Protein AF-A0A0D7CT91-F1 (afdb_monomer)

Mean predicted aligned error: 6.32 Å

Sequence (88 aa):
MGSIGVSLLSGPDGPAAALELLPDARPFLVEEYVEGDAYSVDGVFWDGVARVLAIAEKEKAAPPHFVEVGHVLPAELPDLARGRSPVR

Structure (mmCIF, N/CA/C/O backbone):
data_AF-A0A0D7CT91-F1
#
_entry.id   AF-A0A0D7CT91-F1
#
loop_
_atom_site.group_PDB
_atom_site.id
_atom_site.type_symbol
_atom_site.label_atom_id
_atom_site.label_alt_id
_atom_site.label_comp_id
_atom_site.label_asym_id
_atom_site.label_entity_id
_atom_site.label_seq_id
_atom_site.pdbx_PDB_ins_code
_atom_site.Cartn_x
_atom_site.Cartn_y
_atom_site.Cartn_z
_atom_site.occupancy
_atom_site.B_iso_or_equiv
_atom_site.auth_seq_id
_atom_site.auth_comp_id
_atom_site.auth_asym_id
_atom_site.auth_atom_id
_atom_site.pdbx_PDB_model_num
ATOM 1 N N . MET A 1 1 ? 1.021 -12.536 -2.388 1.00 53.34 1 MET A N 1
ATOM 2 C CA . MET A 1 1 ? 0.735 -11.336 -1.569 1.00 53.34 1 MET A CA 1
ATOM 3 C C . MET A 1 1 ? 2.046 -10.868 -0.962 1.00 53.34 1 MET A C 1
ATOM 5 O O . MET A 1 1 ? 2.772 -11.731 -0.494 1.00 53.34 1 MET A O 1
ATOM 9 N N . GLY A 1 2 ? 2.365 -9.569 -1.031 1.00 75.62 2 GLY A N 1
ATOM 10 C CA . GLY A 1 2 ? 3.660 -9.014 -0.591 1.00 75.62 2 GLY A CA 1
ATOM 11 C C . GLY A 1 2 ? 4.426 -8.276 -1.697 1.00 75.62 2 GLY A C 1
ATOM 12 O O . GLY A 1 2 ? 5.490 -8.728 -2.094 1.00 75.62 2 GLY A O 1
ATOM 13 N N . SER A 1 3 ? 3.854 -7.193 -2.237 1.00 89.69 3 SER A N 1
ATOM 14 C CA . SER A 1 3 ? 4.451 -6.311 -3.269 1.00 89.69 3 SER A CA 1
ATOM 15 C C . SER A 1 3 ? 5.014 -6.988 -4.539 1.00 89.69 3 SER A C 1
ATOM 17 O O . SER A 1 3 ? 5.753 -6.372 -5.300 1.00 89.69 3 SER A O 1
ATOM 19 N N . ILE A 1 4 ? 4.660 -8.248 -4.811 1.00 91.56 4 ILE A N 1
ATOM 20 C CA . ILE A 1 4 ? 5.099 -8.980 -6.012 1.00 91.56 4 ILE A CA 1
ATOM 21 C C . ILE A 1 4 ? 4.594 -8.262 -7.269 1.00 91.56 4 ILE A C 1
ATOM 23 O O . ILE A 1 4 ? 3.395 -8.016 -7.387 1.00 91.56 4 ILE A O 1
ATOM 27 N N . GLY A 1 5 ? 5.502 -7.971 -8.204 1.00 92.38 5 GLY A N 1
ATOM 28 C CA . GLY A 1 5 ? 5.194 -7.246 -9.441 1.00 92.38 5 GLY A CA 1
ATOM 29 C C . GLY A 1 5 ? 4.954 -5.745 -9.249 1.00 92.38 5 GLY A C 1
ATOM 30 O O . GLY A 1 5 ? 4.538 -5.083 -10.193 1.00 92.38 5 GLY A O 1
ATOM 31 N N . VAL A 1 6 ? 5.199 -5.199 -8.050 1.00 93.94 6 VAL A N 1
ATOM 32 C CA . VAL A 1 6 ? 5.103 -3.759 -7.777 1.00 93.94 6 VAL A CA 1
ATOM 33 C C . VAL A 1 6 ? 6.479 -3.114 -7.951 1.00 93.94 6 VAL A C 1
ATOM 35 O O . VAL A 1 6 ? 7.476 -3.550 -7.365 1.00 93.94 6 VAL A O 1
ATOM 38 N N . SER A 1 7 ? 6.534 -2.056 -8.758 1.00 94.62 7 SER A N 1
ATOM 39 C CA . SER A 1 7 ? 7.756 -1.292 -9.008 1.00 94.62 7 SER A CA 1
ATOM 40 C C . SER A 1 7 ? 7.458 0.184 -9.256 1.00 94.62 7 SER A C 1
ATOM 42 O O . SER A 1 7 ? 6.569 0.503 -10.044 1.00 94.62 7 SER A O 1
ATOM 44 N N . LEU A 1 8 ? 8.242 1.079 -8.653 1.00 95.31 8 LEU A N 1
ATOM 45 C CA . LEU A 1 8 ? 8.248 2.500 -9.011 1.00 95.31 8 LEU A CA 1
ATOM 46 C C . LEU A 1 8 ? 8.928 2.727 -10.367 1.00 95.31 8 LEU A C 1
ATOM 48 O O . LEU A 1 8 ? 10.062 2.294 -10.570 1.00 95.31 8 LEU A O 1
ATOM 52 N N . LEU A 1 9 ? 8.274 3.477 -11.256 1.00 94.94 9 LEU A N 1
ATOM 53 C CA . LEU A 1 9 ? 8.866 3.971 -12.499 1.00 94.94 9 LEU A CA 1
ATOM 54 C C . LEU A 1 9 ? 9.319 5.424 -12.310 1.00 94.94 9 LEU A C 1
ATOM 56 O O . LEU A 1 9 ? 8.491 6.311 -12.139 1.00 94.94 9 LEU A O 1
ATOM 60 N N . SER A 1 10 ? 10.627 5.683 -12.361 1.00 90.75 10 SER A N 1
ATOM 61 C CA . SER A 1 10 ? 11.182 7.041 -12.185 1.00 90.75 10 SER A CA 1
ATOM 62 C C . SER A 1 10 ? 11.352 7.824 -13.495 1.00 90.75 10 SER A C 1
ATOM 64 O O . SER A 1 10 ? 11.804 8.965 -13.473 1.00 90.75 10 SER A O 1
ATOM 66 N N . GLY A 1 11 ? 11.029 7.222 -14.643 1.00 90.94 11 GLY A N 1
ATOM 67 C CA . GLY A 1 11 ? 11.230 7.830 -15.955 1.00 90.94 11 GLY A CA 1
ATOM 68 C C . GLY A 1 11 ? 10.753 6.947 -17.112 1.00 90.94 11 GLY A C 1
ATOM 69 O O . GLY A 1 11 ? 10.328 5.809 -16.887 1.00 90.94 11 GLY A O 1
ATOM 70 N N . PRO A 1 12 ? 10.834 7.455 -18.355 1.00 90.38 12 PRO A N 1
ATOM 71 C CA . PRO A 1 12 ? 10.308 6.782 -19.545 1.00 90.38 12 PRO A CA 1
ATOM 72 C C . PRO A 1 12 ? 10.999 5.450 -19.869 1.00 90.38 12 PRO A C 1
ATOM 74 O O . PRO A 1 12 ? 10.401 4.621 -20.547 1.00 90.38 12 PRO A O 1
ATOM 77 N N . ASP A 1 13 ? 12.210 5.219 -19.358 1.00 88.38 13 ASP A N 1
ATOM 78 C CA . ASP A 1 13 ? 12.980 3.990 -19.603 1.00 88.38 13 ASP A CA 1
ATOM 79 C C . ASP A 1 13 ? 12.630 2.844 -18.629 1.00 88.38 13 ASP A C 1
ATOM 81 O O . ASP A 1 13 ? 13.042 1.702 -18.824 1.00 88.38 13 ASP A O 1
ATOM 85 N N . GLY A 1 14 ? 11.849 3.122 -17.579 1.00 89.19 14 GLY A N 1
ATOM 86 C CA . GLY A 1 14 ? 11.463 2.142 -16.557 1.00 89.19 14 GLY A CA 1
ATOM 87 C C . GLY A 1 14 ? 10.516 1.001 -16.987 1.00 89.19 14 GLY A C 1
ATOM 88 O O . GLY A 1 14 ? 10.642 -0.091 -16.426 1.00 89.19 14 GLY A O 1
ATOM 89 N N . PRO A 1 15 ? 9.576 1.178 -17.943 1.00 92.00 15 PRO A N 1
ATOM 90 C CA . PRO A 1 15 ? 8.549 0.172 -18.223 1.00 92.00 15 PRO A CA 1
ATOM 91 C C . PRO A 1 15 ? 9.081 -1.205 -18.630 1.00 92.00 15 PRO A C 1
ATOM 93 O O . PRO A 1 15 ? 8.527 -2.210 -18.195 1.00 92.00 15 PRO A O 1
ATOM 96 N N . ALA A 1 16 ? 10.148 -1.278 -19.434 1.00 91.62 16 ALA A N 1
ATOM 97 C CA . ALA A 1 16 ? 10.670 -2.560 -19.915 1.00 91.62 16 ALA A CA 1
ATOM 98 C C . ALA A 1 16 ? 11.122 -3.463 -18.754 1.00 91.62 16 ALA A C 1
ATOM 100 O O . ALA A 1 16 ? 10.700 -4.613 -18.674 1.00 91.62 16 ALA A O 1
ATOM 101 N N . ALA A 1 17 ? 11.894 -2.913 -17.811 1.00 90.62 17 ALA A N 1
ATOM 102 C CA . ALA A 1 17 ? 12.360 -3.646 -16.635 1.00 90.62 17 ALA A CA 1
ATOM 103 C C . ALA A 1 17 ? 11.209 -4.025 -15.686 1.00 90.62 17 ALA A C 1
ATOM 105 O O . ALA A 1 17 ? 11.206 -5.112 -15.118 1.00 90.62 17 ALA A O 1
ATOM 106 N N . ALA A 1 18 ? 10.206 -3.156 -15.525 1.00 92.38 18 ALA A N 1
ATOM 107 C CA . ALA A 1 18 ? 9.046 -3.452 -14.686 1.00 92.38 18 ALA A CA 1
ATOM 108 C C . ALA A 1 18 ? 8.195 -4.608 -15.233 1.00 92.38 18 ALA A C 1
ATOM 110 O O . ALA A 1 18 ? 7.718 -5.440 -14.462 1.00 92.38 18 ALA A O 1
ATOM 111 N N . LEU A 1 19 ? 8.041 -4.697 -16.559 1.00 92.12 19 LEU A N 1
ATOM 112 C CA . LEU A 1 19 ? 7.301 -5.783 -17.205 1.00 92.12 19 LEU A CA 1
ATOM 113 C C . LEU A 1 19 ? 7.968 -7.151 -17.002 1.00 92.12 19 LEU A C 1
ATOM 115 O O . LEU A 1 19 ? 7.261 -8.145 -16.857 1.00 92.12 19 LEU A O 1
ATOM 119 N N . GLU A 1 20 ? 9.301 -7.212 -16.935 1.00 92.06 20 GLU A N 1
ATOM 120 C CA . GLU A 1 20 ? 10.043 -8.455 -16.657 1.00 92.06 20 GLU A CA 1
ATOM 121 C C . GLU A 1 20 ? 9.821 -8.986 -15.232 1.00 92.06 20 GLU A C 1
ATOM 123 O O . GLU A 1 20 ? 9.997 -10.178 -14.980 1.00 92.06 20 GLU A O 1
ATOM 128 N N . LEU A 1 21 ? 9.417 -8.119 -14.299 1.00 90.56 21 LEU A N 1
ATOM 129 C CA . LEU A 1 21 ? 9.151 -8.474 -12.902 1.00 90.56 21 LEU A CA 1
ATOM 130 C C . LEU A 1 21 ? 7.704 -8.907 -12.648 1.00 90.56 21 LEU A C 1
ATOM 132 O O . LEU A 1 21 ? 7.373 -9.311 -11.526 1.00 90.56 21 LEU A O 1
ATOM 136 N N . LEU A 1 22 ? 6.827 -8.814 -13.652 1.00 91.88 22 LEU A N 1
ATOM 137 C CA . LEU A 1 22 ? 5.454 -9.273 -13.509 1.00 91.88 22 LEU A CA 1
ATOM 138 C C . LEU A 1 22 ? 5.430 -10.802 -13.356 1.00 91.88 22 LEU A C 1
ATOM 140 O O . LEU A 1 22 ? 6.077 -11.517 -14.121 1.00 91.88 22 LEU A O 1
ATOM 144 N N . PRO A 1 23 ? 4.669 -11.337 -12.385 1.00 90.25 23 PRO A N 1
ATOM 145 C CA . PRO A 1 23 ? 4.643 -12.776 -12.132 1.00 90.25 23 PRO A CA 1
ATOM 146 C C . PRO A 1 23 ? 3.952 -13.567 -13.253 1.00 90.25 23 PRO A C 1
ATOM 148 O O . PRO A 1 23 ? 4.163 -14.771 -13.377 1.00 90.25 23 PRO A O 1
ATOM 151 N N . ASP A 1 24 ? 3.096 -12.910 -14.037 1.00 90.12 24 ASP A N 1
ATOM 152 C CA . ASP A 1 24 ? 2.358 -13.482 -15.158 1.00 90.12 24 ASP A CA 1
ATOM 153 C C . ASP A 1 24 ? 1.816 -12.372 -16.079 1.00 90.12 24 ASP A C 1
ATOM 155 O O . ASP A 1 24 ? 1.963 -11.182 -15.810 1.00 90.12 24 ASP A O 1
ATOM 159 N N . ALA A 1 25 ? 1.171 -12.771 -17.177 1.00 85.44 25 ALA A N 1
ATOM 160 C CA . ALA A 1 25 ? 0.605 -11.864 -18.176 1.00 85.44 25 ALA A CA 1
ATOM 161 C C . ALA A 1 25 ? -0.814 -11.354 -17.834 1.00 85.44 25 ALA A C 1
ATOM 163 O O . ALA A 1 25 ? -1.574 -10.997 -18.739 1.00 85.44 25 ALA A O 1
ATOM 164 N N . ARG A 1 26 ? -1.229 -11.364 -16.557 1.00 86.94 26 ARG A N 1
ATOM 165 C CA . ARG A 1 26 ? -2.533 -10.807 -16.159 1.00 86.94 26 ARG A CA 1
ATOM 166 C C . ARG A 1 26 ? -2.555 -9.279 -16.315 1.00 86.94 26 ARG A C 1
ATOM 168 O O . ARG A 1 26 ? -1.502 -8.642 -16.334 1.00 86.94 26 ARG A O 1
ATOM 175 N N . PRO A 1 27 ? -3.754 -8.670 -16.399 1.00 93.25 27 PRO A N 1
ATOM 176 C CA . PRO A 1 27 ? -3.888 -7.220 -16.355 1.00 93.25 27 PRO A CA 1
ATOM 177 C C . PRO A 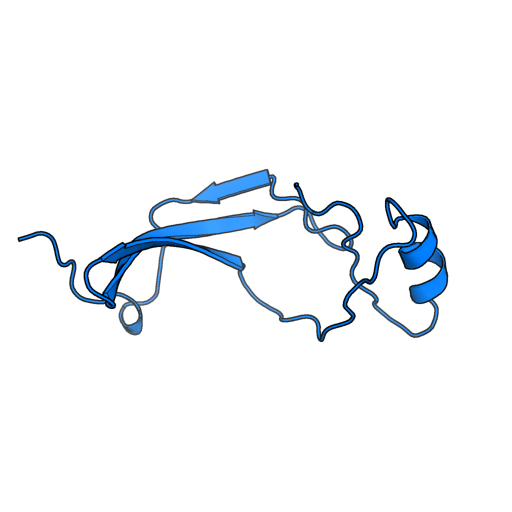1 27 ? -3.186 -6.626 -15.130 1.00 93.25 27 PRO A C 1
ATOM 179 O O . PRO A 1 27 ? -3.325 -7.141 -14.020 1.00 93.25 27 PRO A O 1
ATOM 182 N N . PHE A 1 28 ? -2.477 -5.524 -15.347 1.00 92.75 28 PHE A N 1
ATOM 183 C CA . PHE A 1 28 ? -1.807 -4.743 -14.313 1.00 92.75 28 PHE A CA 1
ATOM 184 C C . PHE A 1 28 ? -2.299 -3.292 -14.346 1.00 92.75 28 PHE A C 1
ATOM 186 O O . PHE A 1 28 ? -2.915 -2.853 -15.320 1.00 92.75 28 PHE A O 1
ATOM 193 N N . LEU A 1 29 ? -2.043 -2.559 -13.263 1.00 93.81 29 LEU A N 1
ATOM 194 C CA . LEU A 1 29 ? -2.396 -1.150 -13.117 1.00 93.81 29 LEU A CA 1
ATOM 195 C C . LEU A 1 29 ? -1.136 -0.286 -13.218 1.00 93.81 29 LEU A C 1
ATOM 197 O O . LEU A 1 29 ? -0.086 -0.657 -12.701 1.00 93.81 29 LEU A O 1
ATOM 201 N N . VAL A 1 30 ? -1.270 0.875 -13.858 1.00 94.50 30 VAL A N 1
ATOM 202 C CA . VAL A 1 30 ? -0.304 1.972 -13.771 1.00 94.50 30 VAL A CA 1
ATOM 203 C C . VAL A 1 30 ? -1.013 3.136 -13.097 1.00 94.50 30 VAL A C 1
ATOM 205 O O . VAL A 1 30 ? -2.093 3.535 -13.534 1.00 94.50 30 VAL A O 1
ATOM 208 N N . GLU A 1 31 ? -0.414 3.662 -12.039 1.00 95.81 31 GLU A N 1
ATOM 209 C CA . GLU A 1 31 ? -0.953 4.768 -11.252 1.00 95.81 31 GLU A CA 1
ATOM 210 C C . GLU A 1 31 ? 0.144 5.772 -10.889 1.00 95.81 31 GLU A C 1
ATOM 212 O O . GLU A 1 31 ? 1.338 5.495 -11.033 1.00 95.81 31 GLU A O 1
ATOM 217 N N . GLU A 1 32 ? -0.274 6.959 -10.456 1.00 95.62 32 GLU A N 1
ATOM 218 C CA . GLU A 1 32 ? 0.632 7.983 -9.944 1.00 95.62 32 GLU A CA 1
ATOM 219 C C . GLU A 1 32 ? 1.254 7.529 -8.618 1.00 95.62 32 GLU A C 1
ATOM 221 O O . GLU A 1 32 ? 0.572 6.992 -7.744 1.00 95.62 32 GLU A O 1
ATOM 226 N N . TYR A 1 33 ? 2.557 7.764 -8.456 1.00 94.69 33 TYR A N 1
ATOM 227 C CA . TYR A 1 33 ? 3.223 7.518 -7.184 1.00 94.69 33 TYR A CA 1
ATOM 228 C C . TYR A 1 33 ? 2.811 8.573 -6.157 1.00 94.69 33 TYR A C 1
ATOM 230 O O . TYR A 1 33 ? 3.076 9.759 -6.338 1.00 94.69 33 TYR A O 1
ATOM 238 N N . VAL A 1 34 ? 2.198 8.126 -5.061 1.00 94.38 34 VAL A N 1
ATOM 239 C CA . VAL A 1 34 ? 1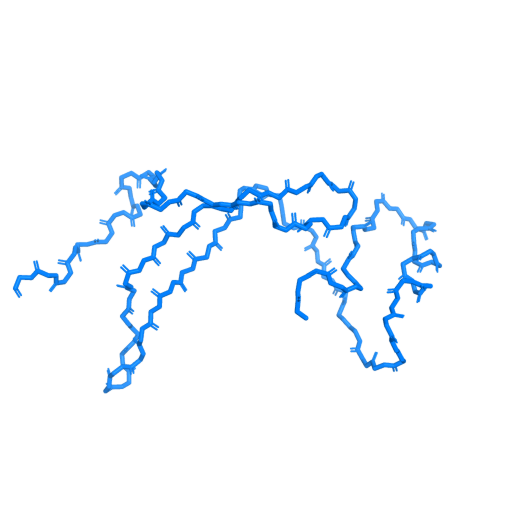.835 8.989 -3.934 1.00 94.38 34 VAL A CA 1
ATOM 240 C C . VAL A 1 34 ? 2.993 9.047 -2.942 1.00 94.38 34 VAL A C 1
ATOM 242 O O . VAL A 1 34 ? 3.415 8.024 -2.399 1.00 94.38 34 VAL A O 1
ATOM 245 N N . GLU A 1 35 ? 3.496 10.254 -2.699 1.00 93.25 35 GLU A N 1
ATOM 246 C CA . GLU A 1 35 ? 4.538 10.514 -1.707 1.00 93.25 35 GLU A CA 1
ATOM 247 C C . GLU A 1 35 ? 3.979 10.540 -0.277 1.00 93.25 35 GLU A C 1
ATOM 249 O O . GLU A 1 35 ? 2.833 10.927 -0.043 1.00 93.25 35 GLU A O 1
ATOM 254 N N . GLY A 1 36 ? 4.826 10.172 0.688 1.00 92.81 36 GLY A N 1
ATOM 255 C CA . GLY A 1 36 ? 4.517 10.204 2.117 1.00 92.81 36 GLY A CA 1
ATOM 256 C C . GLY A 1 36 ? 4.456 8.827 2.774 1.00 92.81 36 GLY A C 1
ATOM 257 O O . GLY A 1 36 ? 4.787 7.795 2.174 1.00 92.81 36 GLY A O 1
ATOM 258 N N . ASP A 1 37 ? 4.049 8.838 4.039 1.00 92.50 37 ASP A N 1
ATOM 259 C CA . ASP A 1 37 ? 3.995 7.650 4.883 1.00 92.50 37 ASP A CA 1
ATOM 260 C C . ASP A 1 37 ? 2.819 6.749 4.492 1.00 92.50 37 ASP A C 1
ATOM 262 O O . ASP A 1 37 ? 1.736 7.203 4.113 1.00 92.50 37 ASP A O 1
ATOM 26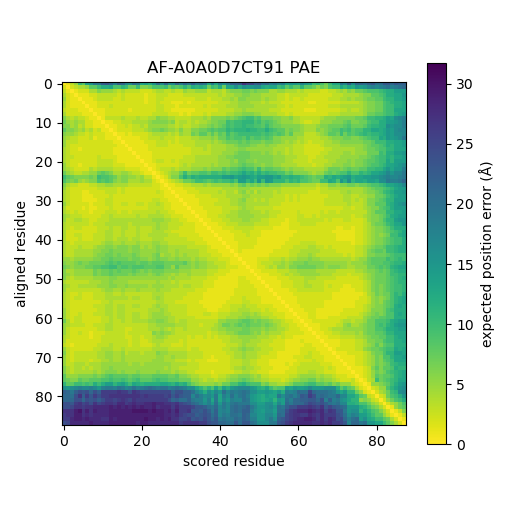6 N N . ALA A 1 38 ? 3.035 5.436 4.568 1.00 93.69 38 ALA A N 1
ATOM 267 C CA . ALA A 1 38 ? 2.009 4.456 4.244 1.00 93.69 38 ALA A CA 1
ATOM 268 C C . ALA A 1 38 ? 1.333 3.950 5.517 1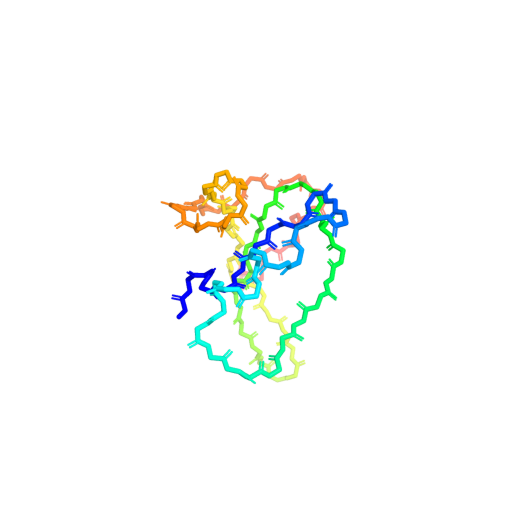.00 93.69 38 ALA A C 1
ATOM 270 O O . ALA A 1 38 ? 2.003 3.577 6.473 1.00 93.69 38 ALA A O 1
ATOM 271 N N . TYR A 1 39 ? 0.007 3.844 5.488 1.00 95.31 39 TYR A N 1
ATOM 272 C CA . TYR A 1 39 ? -0.785 3.329 6.602 1.00 95.31 39 TYR A CA 1
ATOM 273 C C . TYR A 1 39 ? -1.694 2.181 6.145 1.00 95.31 39 TYR A C 1
ATOM 275 O O . TYR A 1 39 ? -2.116 2.126 4.988 1.00 95.31 39 TYR A O 1
ATOM 283 N N . SER A 1 40 ? -2.025 1.268 7.056 1.00 95.12 40 SER A N 1
ATOM 284 C CA . SER A 1 40 ? -3.152 0.334 6.915 1.00 95.12 40 SER A CA 1
ATOM 285 C C . SER A 1 40 ? -4.222 0.621 7.954 1.00 95.12 40 SER A C 1
ATOM 287 O O . SER A 1 40 ? -3.918 0.988 9.087 1.00 95.12 40 SER A O 1
ATOM 289 N N . VAL A 1 41 ? -5.477 0.412 7.564 1.00 95.88 41 VAL A N 1
ATOM 290 C CA . VAL A 1 41 ? -6.639 0.537 8.439 1.00 95.88 41 VAL A CA 1
ATOM 291 C C . VAL A 1 41 ? -7.365 -0.798 8.453 1.00 95.88 41 VAL A C 1
ATOM 293 O O . VAL A 1 41 ? -7.911 -1.212 7.431 1.00 95.88 41 VAL A O 1
ATOM 296 N N . ASP A 1 42 ? -7.398 -1.437 9.616 1.00 95.69 42 ASP A N 1
ATOM 297 C CA . ASP A 1 42 ? -8.165 -2.657 9.828 1.00 95.69 42 ASP A CA 1
ATOM 298 C C . ASP A 1 42 ? -9.496 -2.310 10.483 1.00 95.69 42 ASP A C 1
ATOM 300 O O . ASP A 1 42 ? -9.584 -1.504 11.418 1.00 95.69 42 ASP A O 1
ATOM 304 N N . GLY A 1 43 ? -10.563 -2.919 9.980 1.00 95.19 43 GLY A N 1
ATOM 305 C CA . GLY A 1 43 ? -11.915 -2.603 10.396 1.00 95.19 43 GLY A CA 1
ATOM 306 C C . GLY A 1 43 ? -12.917 -3.677 10.018 1.00 95.19 43 GLY A C 1
ATOM 307 O O . GLY A 1 43 ? -12.603 -4.646 9.329 1.00 95.19 43 GLY A O 1
ATOM 308 N N . VAL A 1 44 ? -14.150 -3.486 10.471 1.00 96.50 44 VAL A N 1
ATOM 309 C CA . VAL A 1 44 ? -15.282 -4.357 10.145 1.00 96.50 44 VAL A CA 1
ATOM 310 C C . VAL A 1 44 ? -16.428 -3.535 9.586 1.00 96.50 44 VAL A C 1
ATOM 312 O O . VAL A 1 44 ? -16.686 -2.420 10.037 1.00 96.50 44 VAL A O 1
ATOM 315 N N . PHE A 1 45 ? -17.146 -4.101 8.623 1.00 96.56 45 PHE A N 1
ATOM 316 C CA . PHE A 1 45 ? -18.436 -3.574 8.199 1.00 96.56 45 PHE A CA 1
ATOM 317 C C . PHE A 1 45 ? -19.532 -4.275 8.997 1.00 96.56 45 PHE A C 1
ATOM 319 O O . PHE A 1 45 ? -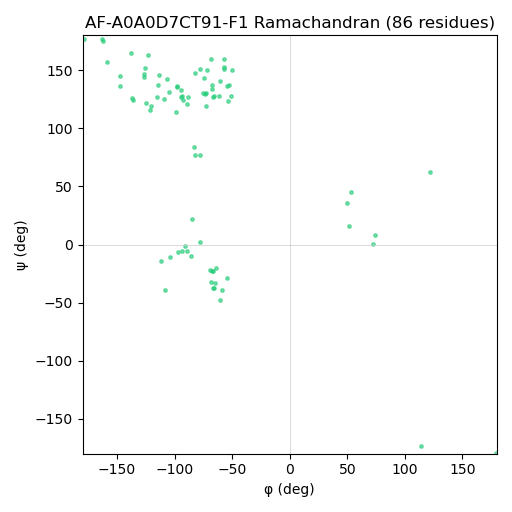19.616 -5.502 8.998 1.00 96.56 45 PHE A O 1
ATOM 326 N N . TRP A 1 46 ? -20.373 -3.500 9.674 1.00 94.50 46 TRP A N 1
ATOM 327 C CA . TRP A 1 46 ? -21.513 -4.008 10.427 1.00 94.50 46 TRP A CA 1
ATOM 328 C C . TRP A 1 46 ? -22.728 -3.128 10.172 1.00 94.50 46 TRP A C 1
ATOM 330 O O . TRP A 1 46 ? -22.654 -1.916 10.366 1.00 94.50 46 TRP A O 1
ATOM 340 N N . ASP A 1 47 ? -23.834 -3.742 9.749 1.00 96.25 47 ASP A N 1
ATOM 341 C CA . ASP A 1 47 ? -25.096 -3.049 9.456 1.00 96.25 47 ASP A CA 1
ATOM 342 C C . ASP A 1 47 ? -24.926 -1.875 8.468 1.00 96.25 47 ASP A C 1
ATOM 344 O O . ASP A 1 47 ? -25.363 -0.752 8.696 1.00 96.25 47 ASP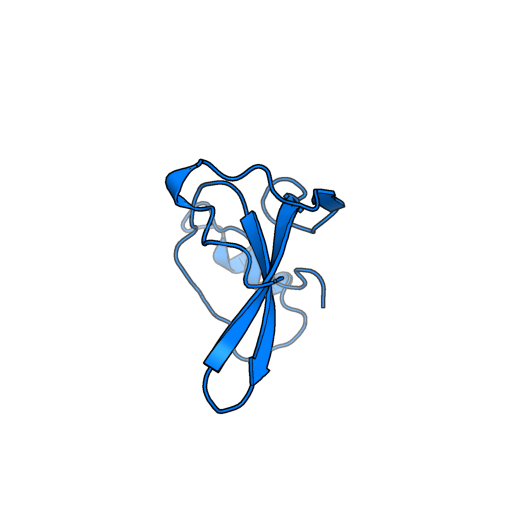 A O 1
ATOM 348 N N . GLY A 1 48 ? -24.168 -2.111 7.390 1.00 95.94 48 GLY A N 1
ATOM 349 C CA . GLY A 1 48 ? -23.850 -1.092 6.381 1.00 95.94 48 GLY A CA 1
ATOM 350 C C . GLY A 1 48 ? -22.849 -0.020 6.833 1.00 95.94 48 GLY A C 1
ATOM 351 O O . GLY A 1 48 ? -22.510 0.858 6.043 1.00 95.94 48 GLY A O 1
ATOM 352 N N . VAL A 1 49 ? -22.338 -0.092 8.066 1.00 95.50 49 VAL A N 1
ATOM 353 C CA . VAL A 1 49 ? -21.420 0.902 8.636 1.00 95.50 49 VAL A CA 1
ATOM 354 C C . VAL A 1 49 ? -20.010 0.332 8.767 1.00 95.50 49 VAL A C 1
ATOM 356 O O . VAL A 1 49 ? -19.798 -0.686 9.427 1.00 95.50 49 VAL A O 1
ATOM 359 N N . ALA A 1 50 ? -19.027 1.021 8.182 1.00 94.38 50 ALA A N 1
ATOM 360 C CA . ALA A 1 50 ? -17.610 0.736 8.392 1.00 94.38 50 ALA A CA 1
ATOM 361 C C . ALA A 1 50 ? -17.170 1.197 9.788 1.00 94.38 50 ALA A C 1
ATOM 363 O O . ALA A 1 50 ? -17.392 2.347 10.172 1.00 94.38 50 ALA A O 1
ATOM 364 N N . ARG A 1 51 ? -16.513 0.317 10.542 1.00 94.38 51 ARG A N 1
ATOM 365 C CA . ARG A 1 51 ? -15.914 0.626 11.842 1.00 94.38 51 ARG A CA 1
ATOM 366 C C . ARG A 1 51 ? -14.420 0.360 11.797 1.00 94.38 51 ARG A C 1
ATOM 368 O O . ARG A 1 51 ? -14.004 -0.777 11.590 1.00 94.38 51 ARG A O 1
ATOM 375 N N . VAL A 1 52 ? -13.634 1.409 12.021 1.00 93.50 52 VAL A N 1
ATOM 376 C CA . VAL A 1 52 ? -12.178 1.315 12.163 1.00 93.50 52 VAL A CA 1
ATOM 377 C C . VAL A 1 52 ? -11.844 0.737 13.534 1.00 93.50 52 VAL A C 1
ATOM 379 O O . VAL A 1 52 ? -12.364 1.204 14.547 1.00 93.50 52 VAL A O 1
ATOM 382 N N . LEU A 1 53 ? -10.987 -0.279 13.553 1.00 93.94 53 LEU A N 1
ATOM 383 C CA . LEU A 1 53 ? -10.517 -0.940 14.768 1.00 93.94 53 LEU A CA 1
ATOM 384 C C . LEU A 1 53 ? -9.056 -0.602 15.058 1.00 93.94 53 LEU A C 1
ATOM 386 O O . LEU A 1 53 ? -8.698 -0.398 16.215 1.00 93.94 53 LEU A O 1
ATOM 390 N N . ALA A 1 54 ? -8.230 -0.522 14.017 1.00 94.12 54 ALA A N 1
ATOM 391 C CA . ALA A 1 54 ? -6.807 -0.261 14.148 1.00 94.12 54 ALA A CA 1
ATOM 392 C C . ALA A 1 54 ? -6.289 0.541 12.951 1.00 94.12 54 ALA A C 1
ATOM 394 O O . ALA A 1 54 ? -6.743 0.351 11.824 1.00 94.12 54 ALA A O 1
ATOM 395 N N . ILE A 1 55 ? -5.331 1.430 13.209 1.00 96.38 55 ILE A N 1
ATOM 396 C CA . ILE A 1 55 ? -4.561 2.122 12.174 1.00 96.38 55 ILE A CA 1
ATOM 397 C C . ILE A 1 55 ? -3.092 1.854 12.473 1.00 96.38 55 ILE A C 1
ATOM 399 O O . ILE A 1 55 ? -2.641 2.179 13.572 1.00 96.38 55 ILE A O 1
ATOM 403 N N . ALA A 1 56 ? -2.381 1.256 11.520 1.00 96.12 56 ALA A N 1
ATOM 404 C CA . ALA A 1 56 ? -0.962 0.935 11.625 1.00 96.12 56 ALA A CA 1
ATOM 405 C C . ALA A 1 56 ? -0.153 1.754 10.617 1.00 96.12 56 ALA A C 1
ATOM 407 O O . ALA A 1 56 ? -0.562 1.901 9.465 1.00 96.12 56 ALA A O 1
ATOM 408 N N . GLU A 1 57 ? 0.987 2.273 11.058 1.00 96.75 57 GLU A N 1
ATOM 409 C CA . GLU A 1 57 ? 1.975 2.931 10.204 1.00 96.75 57 GLU A CA 1
ATOM 410 C C . GLU A 1 57 ? 2.939 1.882 9.663 1.00 96.75 57 GLU A C 1
ATOM 412 O O . GLU A 1 57 ? 3.471 1.088 10.435 1.00 96.75 57 GLU A O 1
ATOM 417 N N . LYS A 1 58 ? 3.131 1.833 8.345 1.00 95.56 58 LYS A N 1
ATOM 41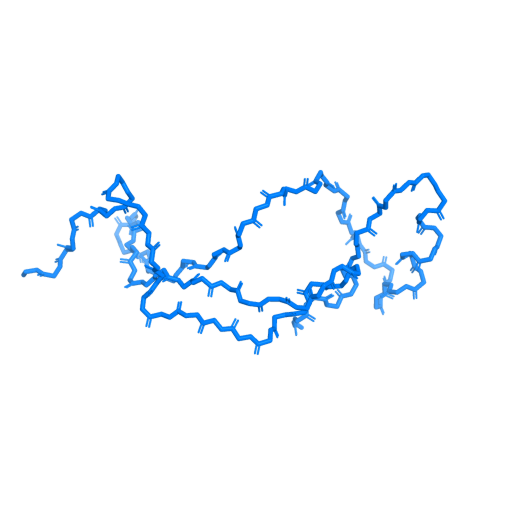8 C CA . LYS A 1 58 ? 3.907 0.788 7.675 1.00 95.56 58 LYS A CA 1
ATOM 419 C C . LYS A 1 58 ? 5.351 1.205 7.464 1.00 95.56 58 LYS A C 1
ATOM 421 O O . LYS A 1 58 ? 5.625 2.228 6.842 1.00 95.56 58 LYS A O 1
ATOM 426 N N . GLU A 1 59 ? 6.262 0.310 7.812 1.00 95.56 59 GLU A N 1
ATOM 427 C CA . GLU A 1 59 ? 7.665 0.396 7.430 1.00 95.56 59 GLU A CA 1
ATOM 428 C C . GLU A 1 59 ? 7.898 -0.420 6.157 1.00 95.56 59 GLU A C 1
ATOM 430 O O . GLU A 1 59 ? 7.550 -1.602 6.068 1.00 95.56 59 GLU A O 1
ATOM 435 N N . LYS A 1 60 ? 8.496 0.209 5.145 1.00 94.44 60 LYS A N 1
ATOM 436 C CA . LYS A 1 60 ? 8.738 -0.406 3.835 1.00 94.44 60 LYS A CA 1
ATOM 437 C C . LYS A 1 60 ? 10.208 -0.292 3.462 1.00 94.44 60 LYS A C 1
ATOM 439 O O . LYS A 1 60 ? 10.855 0.712 3.752 1.00 94.44 60 LYS A O 1
ATOM 444 N N . ALA A 1 61 ? 10.713 -1.288 2.744 1.00 93.56 61 ALA A N 1
ATOM 445 C CA . ALA A 1 61 ? 11.974 -1.171 2.034 1.00 93.56 61 ALA A CA 1
ATOM 446 C C . ALA A 1 61 ? 11.927 0.007 1.045 1.00 93.56 61 ALA A C 1
ATOM 448 O O . ALA A 1 61 ? 10.863 0.373 0.531 1.00 93.56 61 ALA A O 1
ATOM 449 N N . ALA A 1 62 ? 13.099 0.574 0.764 1.00 91.94 62 ALA A N 1
ATOM 450 C CA . ALA A 1 62 ? 13.245 1.658 -0.196 1.00 91.94 62 ALA A CA 1
ATOM 451 C C . ALA A 1 62 ? 12.712 1.267 -1.596 1.00 91.94 62 ALA A C 1
ATOM 453 O O . ALA A 1 62 ? 12.604 0.074 -1.918 1.00 91.94 62 ALA A O 1
ATOM 454 N N . PRO A 1 63 ? 12.392 2.257 -2.451 1.00 90.56 63 PRO A N 1
ATOM 455 C CA . PRO A 1 63 ? 12.083 2.007 -3.852 1.00 90.56 63 PRO A CA 1
ATOM 456 C C . PRO A 1 63 ? 13.152 1.128 -4.532 1.00 90.56 63 PRO A C 1
ATOM 458 O O . PRO A 1 63 ? 14.328 1.196 -4.162 1.00 90.56 63 PRO A O 1
ATOM 461 N N . PRO A 1 64 ? 12.769 0.322 -5.538 1.00 92.12 64 PRO A N 1
ATOM 462 C CA . PRO A 1 64 ? 11.499 0.421 -6.262 1.00 92.12 64 PRO A CA 1
ATOM 463 C C . PRO A 1 64 ? 10.379 -0.518 -5.784 1.00 92.12 64 PRO A C 1
ATOM 465 O O . PRO A 1 64 ? 9.270 -0.382 -6.285 1.00 92.12 64 PRO A O 1
ATOM 468 N N . HIS A 1 65 ? 10.618 -1.446 -4.848 1.00 91.19 65 HIS A N 1
ATOM 469 C CA . HIS A 1 65 ? 9.686 -2.566 -4.595 1.00 91.19 65 HIS A CA 1
ATOM 470 C C . HIS A 1 65 ? 8.813 -2.454 -3.340 1.00 91.19 65 HIS A C 1
ATOM 472 O O . HIS A 1 65 ? 7.878 -3.237 -3.190 1.00 91.19 65 HIS A O 1
ATOM 478 N N . PHE A 1 66 ? 9.084 -1.499 -2.443 1.00 92.56 66 PHE A N 1
ATOM 479 C CA . PHE A 1 66 ? 8.204 -1.161 -1.310 1.00 92.56 66 PHE A CA 1
ATOM 480 C C . PHE A 1 66 ? 7.733 -2.363 -0.471 1.00 92.56 66 PHE A C 1
ATOM 482 O O . PHE A 1 66 ? 6.582 -2.418 -0.032 1.00 92.56 66 PHE A O 1
ATOM 489 N N . VAL A 1 67 ? 8.591 -3.367 -0.292 1.00 93.88 67 VAL A N 1
ATOM 490 C CA . VAL A 1 67 ? 8.260 -4.556 0.502 1.00 93.88 67 VAL A CA 1
ATOM 491 C C . VAL A 1 67 ? 8.073 -4.125 1.954 1.00 93.88 67 VAL A C 1
ATOM 493 O O . VAL A 1 67 ? 8.943 -3.451 2.498 1.00 93.88 67 VAL A O 1
ATOM 496 N N . GLU A 1 68 ? 6.948 -4.485 2.572 1.00 94.88 68 GLU A N 1
ATOM 497 C CA . GLU A 1 68 ? 6.705 -4.199 3.990 1.00 94.88 68 GLU A CA 1
ATOM 498 C C . GLU A 1 68 ? 7.683 -5.004 4.853 1.00 94.88 68 GLU A C 1
ATOM 500 O O . GLU A 1 68 ? 7.806 -6.220 4.696 1.00 94.88 68 GLU A O 1
ATOM 505 N N . VAL A 1 69 ? 8.395 -4.311 5.738 1.00 95.38 69 VAL A N 1
ATOM 506 C CA . VAL A 1 69 ? 9.396 -4.893 6.645 1.00 95.38 69 VAL A CA 1
ATOM 507 C C . VAL A 1 69 ? 8.955 -4.841 8.108 1.00 95.38 69 VAL A C 1
ATOM 509 O O . VAL A 1 69 ? 9.523 -5.547 8.938 1.00 95.38 69 VAL A O 1
ATOM 512 N N . GLY A 1 70 ? 7.924 -4.053 8.415 1.00 95.81 70 GLY A N 1
ATOM 513 C CA . GLY A 1 70 ? 7.373 -3.890 9.754 1.00 95.81 70 GLY A CA 1
ATOM 514 C C . GLY A 1 70 ? 6.217 -2.893 9.774 1.00 95.81 70 GLY A C 1
ATOM 515 O O . GLY A 1 70 ? 5.841 -2.339 8.739 1.00 95.81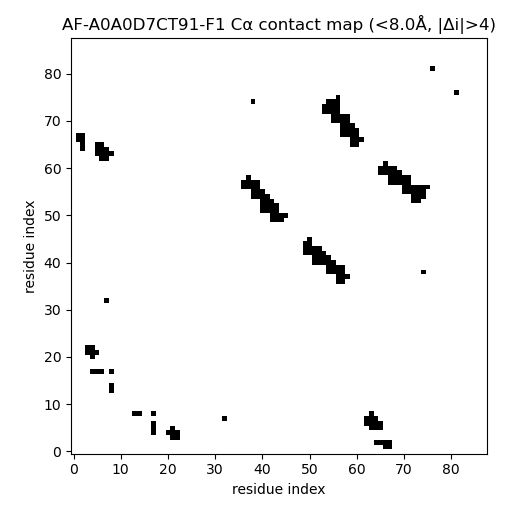 70 GLY A O 1
ATOM 516 N N . HIS A 1 71 ? 5.653 -2.668 10.958 1.00 97.06 71 HIS A N 1
ATOM 517 C CA . HIS A 1 71 ? 4.678 -1.609 11.203 1.00 97.06 71 HIS A CA 1
ATOM 518 C C . HIS A 1 71 ? 4.596 -1.252 12.692 1.00 97.06 71 HIS A C 1
ATOM 520 O O . HIS A 1 71 ? 4.875 -2.082 13.561 1.00 97.06 71 HIS A O 1
ATOM 526 N N . VAL A 1 72 ? 4.136 -0.035 12.978 1.00 96.50 72 VAL A N 1
ATOM 527 C CA . VAL A 1 72 ? 3.846 0.458 14.328 1.00 96.50 72 VAL A CA 1
ATOM 528 C C . VAL A 1 72 ? 2.334 0.495 14.541 1.00 96.50 72 VAL A C 1
ATOM 530 O O . VAL A 1 72 ? 1.587 1.018 13.711 1.00 96.50 72 VAL A O 1
ATOM 533 N N . LEU A 1 73 ? 1.875 -0.064 15.665 1.00 95.44 73 LEU A N 1
ATOM 534 C CA . LEU A 1 73 ? 0.469 -0.077 16.062 1.00 95.44 73 LEU A CA 1
ATOM 535 C C . LEU A 1 73 ? 0.324 0.265 17.563 1.00 95.44 73 LEU A C 1
ATOM 537 O O . LEU A 1 73 ? 0.885 -0.456 18.391 1.00 95.44 73 LEU A O 1
ATOM 541 N N . PRO A 1 74 ? -0.468 1.291 17.940 1.00 93.69 74 PRO A N 1
ATOM 542 C CA . PRO A 1 74 ? -1.215 2.196 17.060 1.00 93.69 74 PRO A CA 1
ATOM 543 C C . PRO A 1 74 ? -0.294 3.181 16.324 1.00 93.69 74 PRO A C 1
ATOM 545 O O . PRO A 1 74 ? 0.737 3.576 16.858 1.00 93.69 74 PRO A O 1
ATOM 548 N N . ALA A 1 75 ? -0.693 3.606 15.125 1.00 94.69 75 ALA A N 1
ATOM 549 C CA . ALA A 1 75 ? -0.016 4.674 14.393 1.00 94.69 75 ALA A CA 1
ATOM 550 C C . ALA A 1 75 ? -0.033 5.997 15.181 1.00 94.69 75 ALA A C 1
ATOM 552 O O . ALA A 1 75 ? -1.056 6.371 15.775 1.00 94.69 75 ALA A O 1
ATOM 553 N N . GLU A 1 76 ? 1.069 6.745 15.137 1.00 91.25 76 GLU A N 1
ATOM 554 C CA . GLU A 1 76 ? 1.177 8.060 15.773 1.00 91.25 76 GLU A CA 1
ATOM 555 C C . GLU A 1 76 ? 0.563 9.147 14.885 1.00 91.25 76 GLU A C 1
ATOM 557 O O . GLU A 1 76 ? 1.236 9.916 14.208 1.00 91.25 76 GLU A O 1
ATOM 562 N N . LEU A 1 77 ? -0.768 9.213 14.874 1.00 87.00 77 LEU A N 1
ATOM 563 C CA . LEU A 1 77 ? -1.479 10.169 14.028 1.00 87.00 77 LEU A CA 1
ATOM 564 C C . LEU A 1 77 ? -1.559 11.575 14.660 1.00 87.00 77 LEU A C 1
ATOM 566 O O . LEU A 1 77 ? -1.721 11.691 15.885 1.00 87.00 77 LEU A O 1
ATOM 570 N N . PRO A 1 78 ? -1.552 12.652 13.844 1.00 80.94 78 PRO A N 1
ATOM 571 C CA . PRO A 1 78 ? -1.869 14.005 14.298 1.00 80.94 78 PRO A CA 1
ATOM 572 C C . PRO A 1 78 ? -3.264 14.084 14.937 1.00 80.94 78 PRO A C 1
ATOM 574 O O . PRO A 1 78 ? -4.178 13.357 14.547 1.00 80.94 78 PRO A O 1
ATOM 577 N N . ASP A 1 79 ? -3.466 15.014 15.876 1.00 68.94 79 ASP A N 1
ATOM 578 C CA . ASP A 1 79 ? -4.707 15.125 16.668 1.00 68.94 79 ASP A CA 1
ATOM 579 C C . ASP A 1 79 ? -5.998 15.230 15.839 1.00 68.94 79 ASP A C 1
ATOM 581 O O . ASP A 1 79 ? -7.045 14.750 16.270 1.00 68.94 79 ASP A O 1
ATOM 585 N N . LEU A 1 80 ? -5.933 15.791 14.627 1.00 60.03 80 LEU A N 1
ATOM 586 C CA . LEU A 1 80 ? -7.079 15.904 13.715 1.00 60.03 80 LEU A CA 1
ATOM 587 C C . LEU A 1 80 ? -7.593 14.548 13.195 1.00 60.03 80 LEU A C 1
ATOM 589 O O . LEU A 1 80 ? -8.755 14.450 12.808 1.00 60.03 80 LEU A O 1
ATOM 593 N N . ALA A 1 81 ? -6.760 13.505 13.202 1.00 55.06 81 ALA A N 1
ATOM 594 C CA . ALA A 1 81 ? -7.106 12.168 12.720 1.00 55.06 81 ALA A CA 1
ATOM 595 C C . ALA A 1 81 ? -7.619 11.232 13.831 1.00 55.06 81 ALA A C 1
ATOM 597 O O . ALA A 1 81 ? -8.091 10.129 13.545 1.00 55.06 81 ALA A O 1
ATOM 598 N N . ARG A 1 82 ? -7.586 11.660 15.103 1.00 57.44 82 ARG A N 1
ATOM 599 C CA . ARG A 1 82 ? -8.145 10.897 16.228 1.00 57.44 82 ARG A CA 1
ATOM 600 C C . ARG A 1 82 ? -9.671 11.033 16.269 1.00 57.44 82 ARG A C 1
ATOM 602 O O . ARG A 1 82 ? -10.239 11.755 1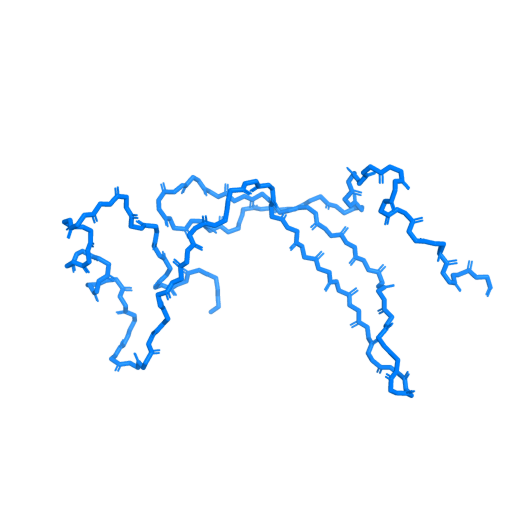7.087 1.00 57.44 82 ARG A O 1
ATOM 609 N N . GLY A 1 83 ? -10.355 10.304 15.389 1.00 56.97 83 GLY A N 1
ATOM 610 C CA . GLY A 1 83 ? -11.785 10.031 15.540 1.00 56.97 83 GLY A CA 1
ATOM 611 C C . GLY A 1 83 ? -12.062 9.411 16.916 1.00 56.97 83 GLY A C 1
ATOM 612 O O . GLY A 1 83 ? -11.303 8.566 17.390 1.00 56.97 83 GLY A O 1
ATOM 613 N N . ARG A 1 84 ? -13.125 9.864 17.595 1.00 52.06 84 ARG A N 1
ATOM 614 C CA . ARG A 1 84 ? -13.492 9.397 18.944 1.00 52.06 84 ARG A CA 1
ATOM 615 C C . ARG A 1 84 ? -13.598 7.868 18.943 1.00 52.06 84 ARG A C 1
ATOM 617 O O . ARG A 1 84 ? -14.374 7.316 18.168 1.00 52.06 84 ARG A O 1
ATOM 624 N N . SER A 1 85 ? -12.843 7.206 19.821 1.00 48.88 85 SER A N 1
ATOM 625 C CA . SER A 1 85 ? -12.955 5.759 20.040 1.00 48.88 85 SER A CA 1
ATOM 626 C C . SER A 1 85 ? -14.424 5.379 20.292 1.00 48.88 85 SER A C 1
ATOM 628 O O . SER A 1 85 ? -15.047 5.983 21.170 1.00 48.88 85 SER A O 1
ATOM 630 N N . PRO A 1 86 ? -14.997 4.400 19.564 1.00 46.00 86 PRO A N 1
ATOM 631 C CA . PRO A 1 86 ? -16.346 3.911 19.827 1.00 46.00 86 PRO A CA 1
ATOM 632 C C . PRO A 1 86 ? -16.388 2.956 21.029 1.00 46.00 86 PRO A C 1
ATOM 634 O O . PRO A 1 86 ? -17.449 2.421 21.335 1.00 46.00 86 PRO A O 1
ATOM 637 N N . VAL A 1 87 ? -15.259 2.722 21.709 1.00 42.03 87 VAL A N 1
ATOM 638 C CA . VAL A 1 87 ? -15.206 1.870 22.898 1.00 42.03 87 VAL A CA 1
ATOM 639 C C . VAL A 1 87 ? -15.623 2.686 24.122 1.00 42.03 87 VAL A C 1
ATOM 641 O O . VAL A 1 87 ? -14.799 3.230 24.860 1.00 42.03 87 VAL A O 1
ATOM 644 N N . ARG A 1 88 ? -16.940 2.770 24.310 1.00 39.34 88 ARG A N 1
ATOM 645 C CA . ARG A 1 88 ? -17.592 2.875 25.614 1.00 39.34 88 ARG A CA 1
ATOM 646 C C . ARG A 1 88 ? -18.721 1.863 25.686 1.00 39.34 88 ARG A C 1
ATOM 648 O O . ARG A 1 88 ? -19.404 1.689 24.654 1.00 39.34 88 ARG A O 1
#

pLDDT: mean 87.92, std 13.98, range [39.34, 97.06]

Nearest PDB structures (foldseek):
  7jrk-assembly1_B  TM=3.593E-01  e=6.104E+00  Pseudomonas aeruginosa
  8q9t-assembly1_A  TM=3.022E-01  e=5.068E+00  Saccharomyces cerevisiae

Organism: NCBI:txid1240678

Foldseek 3Di:
DWLQLFFDDPDPVPPVVSVVRHPDDDDDDDDDDDDDWDKDWDWDQDPNDTDTDAIKTFDFDDGTRGGTPDIDTRDPDDPVPPDDPPPD

Radius of gyration: 17.09 Å; Cα contacts (8 Å, |Δi|>4): 102; chains: 1; bounding box: 38×29×46 Å

Secondary structure (DSSP, 8-state):
--STT-----STTHHHHHHHT-SSSS-----PPPPS-EEEEEEEEETTEEEEEEEEEEEEPSTTT--EEEEESS----GGG-PPP---

Solvent-accessible surface area (backbone atoms only — not comparable to full-atom values): 5952 Å² total; per-residue (Å²): 141,75,49,77,55,45,62,67,69,90,51,92,78,35,61,68,65,48,60,72,50,39,90,62,93,66,94,80,87,88,80,84,85,79,86,78,88,51,70,48,76,46,63,49,76,56,94,94,38,81,41,83,75,46,46,30,33,51,38,55,45,67,83,49,42,52,39,77,76,50,69,43,78,74,40,91,67,61,78,92,71,64,68,79,77,82,87,121